Protein AF-A0A4U0GAI1-F1 (afdb_monomer)

Secondary structure (DSSP, 8-state):
--GGG-EEEEEEEE-SSS-EEEEEEETTS-EEEE-SSEEEEESSHHHHHT--GGGS-EEEPPP----

Sequence (67 aa):
MDDMEQIEAIESWDSGGGILLDIVRLRDGTILAISDEAIVLYADEEDLVAGDAVERPMINRPLGGER

Solvent-accessible surface area (backbone atoms only — not comparable to full-atom values): 4129 Å² total; per-residue (Å²): 130,75,80,82,69,48,68,68,47,77,49,77,44,72,77,62,94,84,46,64,27,44,37,38,35,32,72,87,50,31,29,40,40,35,48,94,55,34,40,38,53,31,74,28,72,70,56,52,72,69,65,67,68,86,89,40,62,64,50,73,55,78,76,78,71,89,125

Foldseek 3Di:
DPPVQQFDDWDWDDLPPRWIWIWTQGPQQWIWTDGPFKTFIANHPVRSNVPDRPPTDIDTDDPDDDD

Mean predicted aligned error: 5.89 Å

Structure (mmCIF, N/CA/C/O backbone):
data_AF-A0A4U0GAI1-F1
#
_entry.id   AF-A0A4U0GAI1-F1
#
loop_
_atom_site.group_PDB
_atom_site.id
_atom_site.type_symbol
_atom_site.label_atom_id
_atom_site.label_alt_id
_atom_site.label_comp_id
_atom_site.label_asym_id
_atom_site.label_entity_id
_atom_site.label_seq_id
_atom_site.pdbx_PDB_ins_code
_atom_site.Cartn_x
_atom_site.Cartn_y
_atom_site.Cartn_z
_atom_site.occupancy
_atom_site.B_iso_or_equiv
_atom_site.auth_seq_id
_atom_site.auth_comp_id
_atom_site.auth_asym_id
_atom_site.auth_atom_id
_atom_site.pdbx_PDB_model_num
ATOM 1 N N . MET A 1 1 ? -23.603 4.419 -5.577 1.00 52.16 1 MET A N 1
ATOM 2 C CA . MET A 1 1 ? -22.493 4.369 -4.613 1.00 52.16 1 MET A CA 1
ATOM 3 C C . MET A 1 1 ? -21.372 5.117 -5.280 1.00 52.16 1 MET A C 1
ATOM 5 O O . MET A 1 1 ? -21.090 4.814 -6.430 1.00 52.16 1 MET A O 1
ATOM 9 N N . ASP A 1 2 ? -20.881 6.175 -4.649 1.00 55.97 2 ASP A N 1
ATOM 10 C CA . ASP A 1 2 ? -19.712 6.884 -5.154 1.00 55.97 2 ASP A CA 1
ATOM 11 C C . ASP A 1 2 ? -18.509 6.010 -4.794 1.00 55.97 2 ASP A C 1
ATOM 13 O O . ASP A 1 2 ? -18.028 6.027 -3.663 1.00 55.97 2 ASP A O 1
ATOM 17 N N . ASP A 1 3 ? -18.077 5.160 -5.729 1.00 54.94 3 ASP A N 1
ATOM 18 C CA . ASP A 1 3 ? -16.913 4.276 -5.550 1.00 54.94 3 ASP A CA 1
ATOM 19 C C . ASP A 1 3 ? -15.625 5.079 -5.240 1.00 54.94 3 ASP A C 1
ATOM 21 O O . ASP A 1 3 ? -14.604 4.520 -4.848 1.00 54.94 3 ASP A O 1
ATOM 25 N N . MET A 1 4 ? -15.691 6.410 -5.361 1.00 55.53 4 MET A N 1
ATOM 26 C CA . MET A 1 4 ? -14.629 7.374 -5.097 1.00 55.53 4 MET A CA 1
ATOM 27 C C . MET A 1 4 ? -14.363 7.658 -3.605 1.00 55.53 4 MET A C 1
ATOM 29 O O . MET A 1 4 ? -13.354 8.289 -3.301 1.00 55.53 4 MET A O 1
ATOM 33 N N . GLU A 1 5 ? -15.194 7.191 -2.662 1.00 76.06 5 GLU A N 1
ATOM 34 C CA . GLU A 1 5 ? -14.981 7.419 -1.215 1.00 76.06 5 GLU A CA 1
ATOM 35 C C . GLU A 1 5 ? -14.232 6.286 -0.481 1.00 76.06 5 GLU A C 1
ATOM 37 O O . GLU A 1 5 ? -14.178 6.287 0.747 1.00 76.06 5 GLU A O 1
ATOM 42 N N . GLN A 1 6 ? -13.637 5.316 -1.183 1.00 88.12 6 GLN A N 1
ATOM 43 C CA . GLN A 1 6 ? -12.981 4.158 -0.542 1.00 88.12 6 GLN A CA 1
ATOM 44 C C . GLN A 1 6 ? -11.610 4.463 0.082 1.00 88.12 6 GLN A C 1
ATOM 46 O O . GLN A 1 6 ? -11.152 3.715 0.943 1.00 88.12 6 GLN A O 1
ATOM 51 N N . ILE A 1 7 ? -10.959 5.556 -0.324 1.00 93.25 7 ILE A N 1
ATOM 52 C CA . ILE A 1 7 ? -9.626 5.931 0.161 1.00 93.25 7 ILE A CA 1
ATOM 53 C C . ILE A 1 7 ? -9.757 6.727 1.463 1.00 93.25 7 ILE A C 1
ATOM 55 O O . ILE A 1 7 ? -10.452 7.744 1.518 1.00 93.25 7 ILE A O 1
ATOM 59 N N . GLU A 1 8 ? -9.064 6.274 2.504 1.00 94.06 8 GLU A N 1
ATOM 60 C CA . GLU A 1 8 ? -8.931 6.981 3.777 1.00 94.06 8 GLU A CA 1
ATOM 61 C C . GLU A 1 8 ? -7.708 7.905 3.782 1.00 94.06 8 GLU A C 1
ATOM 63 O O . GLU A 1 8 ? -7.821 9.072 4.158 1.00 94.06 8 GLU A O 1
ATOM 68 N N . ALA A 1 9 ? -6.550 7.402 3.347 1.00 94.06 9 ALA A N 1
ATOM 69 C CA . ALA A 1 9 ? -5.295 8.149 3.367 1.00 94.06 9 ALA A CA 1
ATOM 70 C C . ALA A 1 9 ? -4.329 7.688 2.270 1.00 94.06 9 ALA A C 1
ATOM 72 O O . ALA A 1 9 ? -4.392 6.551 1.804 1.00 94.06 9 ALA A O 1
ATOM 73 N N . ILE A 1 10 ? -3.417 8.584 1.890 1.00 95.56 10 ILE A N 1
ATOM 74 C CA . ILE A 1 10 ? -2.314 8.319 0.963 1.00 95.56 10 ILE A CA 1
ATOM 75 C C . ILE A 1 10 ? -1.037 8.888 1.579 1.00 95.56 10 ILE A C 1
ATOM 77 O O . ILE A 1 10 ? -1.028 10.049 1.993 1.00 95.56 10 ILE A O 1
ATOM 81 N N . GLU A 1 11 ? 0.033 8.100 1.615 1.00 95.62 11 GLU A N 1
ATOM 82 C CA . GLU A 1 11 ? 1.367 8.560 2.006 1.00 95.62 11 GLU A CA 1
ATOM 83 C C . GLU A 1 11 ? 2.467 7.800 1.262 1.00 95.62 11 GLU A C 1
ATOM 85 O O . GLU A 1 11 ? 2.210 6.741 0.702 1.00 95.62 11 GLU A O 1
ATOM 90 N N . SER A 1 12 ? 3.695 8.317 1.286 1.00 95.12 12 SER A N 1
ATOM 91 C CA . SER A 1 12 ? 4.865 7.557 0.840 1.00 95.12 12 SER A CA 1
ATOM 92 C C . SER A 1 12 ? 5.607 6.995 2.051 1.00 95.12 12 SER A C 1
ATOM 94 O O . SER A 1 12 ? 5.823 7.700 3.039 1.00 95.12 12 SER A O 1
ATOM 96 N N . TRP A 1 13 ? 6.024 5.738 1.960 1.00 93.12 13 TRP A N 1
ATOM 97 C CA . TRP A 1 13 ? 6.672 4.990 3.028 1.00 93.12 13 TRP A CA 1
ATOM 98 C C . TRP A 1 13 ? 7.941 4.310 2.509 1.00 93.12 13 TRP A C 1
ATOM 100 O O . TRP A 1 13 ? 7.932 3.669 1.461 1.00 93.12 13 TRP A O 1
ATOM 110 N N . ASP A 1 14 ? 9.046 4.459 3.239 1.00 89.19 14 ASP A N 1
ATOM 111 C CA . ASP A 1 14 ? 10.252 3.658 3.018 1.00 89.19 14 ASP A CA 1
ATOM 112 C C . ASP A 1 14 ? 10.076 2.355 3.798 1.00 89.19 14 ASP A C 1
ATOM 114 O O . ASP A 1 14 ? 10.094 2.366 5.033 1.00 89.19 14 ASP A O 1
ATOM 118 N N . SER A 1 15 ? 9.893 1.241 3.085 1.00 80.50 15 SER A N 1
ATOM 119 C CA . SER A 1 15 ? 9.666 -0.076 3.698 1.00 80.50 15 SER A CA 1
ATOM 120 C C . SER A 1 15 ? 10.889 -0.616 4.447 1.00 80.50 15 SER A C 1
ATOM 122 O O . SER A 1 15 ? 10.859 -1.723 4.983 1.00 80.50 15 SER A O 1
ATOM 124 N N . GLY A 1 16 ? 11.996 0.132 4.450 1.00 75.25 16 GLY A N 1
ATOM 125 C CA . GLY A 1 16 ? 13.309 -0.353 4.824 1.00 75.25 16 GLY A CA 1
ATOM 126 C C . GLY A 1 16 ? 13.976 -1.042 3.636 1.00 75.25 16 GLY A C 1
ATOM 127 O O . GLY A 1 16 ? 13.339 -1.704 2.819 1.00 75.25 16 GLY A O 1
ATOM 128 N N . GLY A 1 17 ? 15.292 -0.865 3.513 1.00 78.06 17 GLY A N 1
ATOM 129 C CA . GLY A 1 17 ? 16.059 -1.417 2.390 1.00 78.06 17 GLY A CA 1
ATOM 130 C C . GLY A 1 17 ? 16.080 -0.538 1.135 1.00 78.06 17 GLY A C 1
ATOM 131 O O . GLY A 1 17 ? 16.635 -0.965 0.126 1.00 78.06 17 GLY A O 1
ATOM 132 N N . GLY A 1 18 ? 15.551 0.691 1.202 1.00 82.00 18 GLY A N 1
ATOM 133 C CA . GLY A 1 18 ? 15.611 1.666 0.108 1.00 82.00 18 GLY A CA 1
ATOM 134 C C . GLY A 1 18 ? 14.530 1.487 -0.959 1.00 82.00 18 GLY A C 1
ATOM 135 O O . GLY A 1 18 ? 14.650 2.065 -2.038 1.00 82.00 18 GLY A O 1
ATOM 136 N N . ILE A 1 19 ? 13.494 0.696 -0.666 1.00 83.94 19 ILE A N 1
ATOM 137 C CA . ILE A 1 19 ? 12.310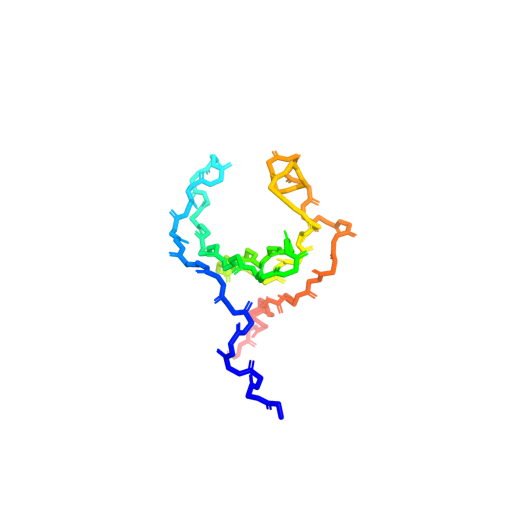 0.556 -1.513 1.00 83.94 19 ILE A CA 1
ATOM 138 C C . ILE A 1 19 ? 11.288 1.590 -1.042 1.00 83.94 19 ILE A C 1
ATOM 140 O O . ILE A 1 19 ? 10.814 1.552 0.094 1.00 83.94 19 ILE A O 1
ATOM 144 N N . LEU A 1 20 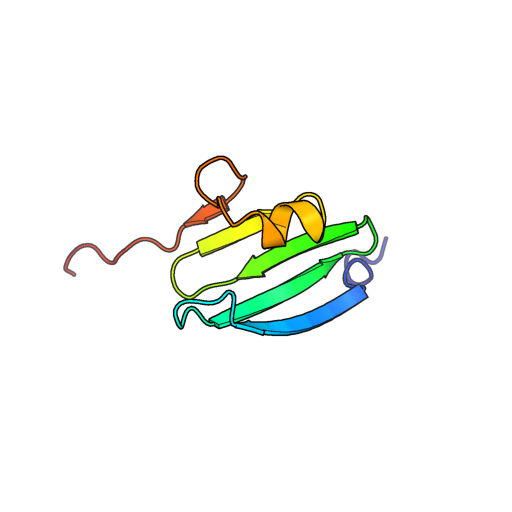? 10.974 2.536 -1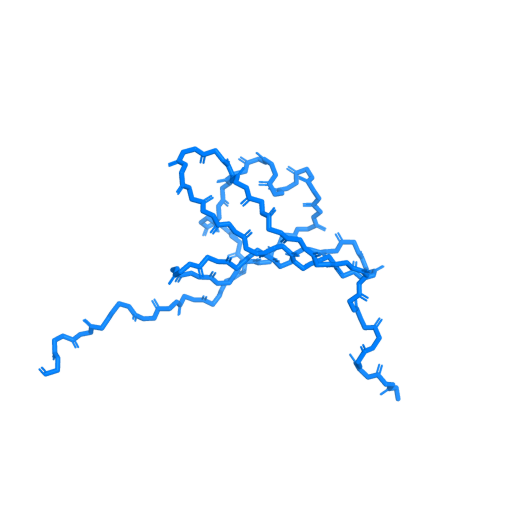.924 1.00 91.12 20 LEU A N 1
ATOM 145 C CA . LEU A 1 20 ? 9.953 3.542 -1.673 1.00 91.12 20 LEU A CA 1
ATOM 146 C C . LEU A 1 20 ? 8.604 3.020 -2.165 1.00 91.12 20 LEU A C 1
ATOM 148 O O . LEU A 1 20 ? 8.480 2.623 -3.324 1.00 91.12 20 LEU A O 1
ATOM 152 N N . LEU A 1 21 ? 7.612 3.049 -1.285 1.00 93.50 21 LEU A N 1
ATOM 153 C CA . LEU A 1 21 ? 6.249 2.623 -1.559 1.00 93.50 21 LEU A CA 1
ATOM 154 C C . LEU A 1 21 ? 5.304 3.814 -1.449 1.00 93.50 21 LEU A C 1
ATOM 156 O O . LEU A 1 21 ? 5.402 4.594 -0.504 1.00 93.50 21 LEU A O 1
ATOM 160 N N . ASP A 1 22 ? 4.349 3.922 -2.365 1.00 96.31 22 ASP A N 1
ATOM 161 C CA . ASP A 1 22 ? 3.145 4.712 -2.126 1.00 96.31 22 ASP A CA 1
ATOM 162 C C . ASP A 1 22 ? 2.100 3.813 -1.460 1.00 96.31 22 ASP A C 1
ATOM 164 O O . ASP A 1 22 ? 1.740 2.752 -1.973 1.00 96.31 22 ASP A O 1
ATOM 168 N N . ILE A 1 23 ? 1.630 4.234 -0.292 1.00 96.44 23 ILE A N 1
ATOM 169 C CA . ILE A 1 23 ? 0.677 3.519 0.548 1.00 96.44 23 ILE A CA 1
ATOM 170 C C . ILE A 1 23 ? -0.684 4.186 0.420 1.00 96.44 23 ILE A C 1
ATOM 172 O O . ILE A 1 23 ? -0.848 5.362 0.747 1.00 96.44 23 ILE A O 1
ATOM 176 N N . VAL A 1 24 ? -1.676 3.418 -0.025 1.00 96.69 24 VAL A N 1
ATOM 177 C CA . VAL A 1 24 ? -3.083 3.826 -0.057 1.00 96.69 24 VAL A CA 1
ATOM 178 C C . VAL A 1 24 ? -3.834 3.020 0.993 1.00 96.69 24 VAL A C 1
ATOM 180 O O . VAL A 1 24 ? -4.010 1.810 0.845 1.00 96.69 24 VAL A O 1
ATOM 183 N N . ARG A 1 25 ? -4.294 3.694 2.049 1.00 96.00 25 ARG A N 1
ATOM 184 C CA . ARG A 1 25 ? -5.143 3.086 3.079 1.00 96.00 25 ARG A CA 1
ATOM 185 C C . ARG A 1 25 ? -6.597 3.193 2.671 1.00 96.00 25 ARG A C 1
ATOM 187 O O . ARG A 1 25 ? -7.074 4.285 2.345 1.00 96.00 25 ARG A O 1
ATOM 194 N N . LEU A 1 26 ? -7.285 2.062 2.682 1.00 95.62 26 LEU A N 1
ATOM 195 C CA . LEU A 1 26 ? -8.698 1.971 2.359 1.00 95.62 26 LEU A CA 1
ATOM 196 C C . LEU A 1 26 ? -9.526 1.956 3.644 1.00 95.62 26 LEU A C 1
ATOM 198 O O . LEU A 1 26 ? -9.075 1.510 4.695 1.00 95.62 26 LEU A O 1
ATOM 202 N N . ARG A 1 27 ? -10.765 2.442 3.562 1.00 94.69 27 ARG A N 1
ATOM 203 C CA . ARG A 1 27 ? -11.664 2.562 4.725 1.00 94.69 27 ARG A CA 1
ATOM 204 C C . ARG A 1 27 ? -12.062 1.231 5.360 1.00 94.69 27 ARG A C 1
ATOM 206 O O . ARG A 1 27 ? -12.594 1.228 6.468 1.00 94.69 27 ARG A O 1
ATOM 213 N N . ASP A 1 28 ? -11.881 0.124 4.649 1.00 94.44 28 ASP A N 1
ATOM 214 C CA . ASP A 1 28 ? -12.118 -1.222 5.173 1.00 94.44 28 ASP A CA 1
ATOM 215 C C . ASP A 1 28 ? -10.929 -1.769 5.984 1.00 94.44 28 ASP A C 1
ATOM 217 O O . ASP A 1 28 ? -11.027 -2.866 6.532 1.00 94.44 28 ASP A O 1
ATOM 221 N N . GLY A 1 29 ? -9.845 -0.994 6.103 1.00 95.38 29 GLY A N 1
ATOM 222 C CA . GLY A 1 29 ? -8.625 -1.350 6.823 1.00 95.38 29 GLY A CA 1
ATOM 223 C C . GLY A 1 29 ? -7.555 -1.998 5.946 1.00 95.38 29 GLY A C 1
ATOM 224 O O . GLY A 1 29 ? -6.415 -2.111 6.393 1.00 95.38 29 GLY A O 1
ATOM 225 N N . THR A 1 30 ? -7.885 -2.368 4.704 1.00 96.69 30 THR A N 1
ATOM 226 C CA . THR A 1 30 ? -6.905 -2.929 3.771 1.00 96.69 30 THR A CA 1
ATOM 227 C C . THR A 1 30 ? -5.981 -1.853 3.211 1.00 96.69 30 THR A C 1
ATOM 229 O O . THR A 1 30 ? -6.287 -0.654 3.205 1.00 96.69 30 THR A O 1
ATOM 232 N N . ILE A 1 31 ? -4.812 -2.285 2.742 1.00 96.94 31 ILE A N 1
ATOM 233 C CA . ILE A 1 31 ? -3.759 -1.385 2.278 1.00 96.94 31 ILE A CA 1
ATOM 234 C C . ILE A 1 31 ? -3.278 -1.817 0.898 1.00 96.94 31 ILE A C 1
ATOM 236 O O . ILE A 1 31 ? -2.918 -2.972 0.687 1.00 96.94 31 ILE A O 1
ATOM 240 N N . LEU A 1 32 ? -3.218 -0.874 -0.040 1.00 96.62 32 LEU A N 1
ATOM 241 C CA . LEU A 1 32 ? -2.495 -1.057 -1.295 1.00 96.62 32 LEU A CA 1
ATOM 242 C C . LEU A 1 32 ? -1.111 -0.427 -1.158 1.00 96.62 32 LEU A C 1
ATOM 244 O O . LEU A 1 32 ? -1.007 0.786 -0.974 1.00 96.62 32 LEU A O 1
ATOM 248 N N . ALA A 1 33 ? -0.065 -1.240 -1.280 1.00 95.50 33 ALA A N 1
ATOM 249 C CA . ALA A 1 33 ? 1.297 -0.747 -1.428 1.00 95.50 33 ALA A CA 1
ATOM 250 C C . ALA A 1 33 ? 1.690 -0.772 -2.904 1.00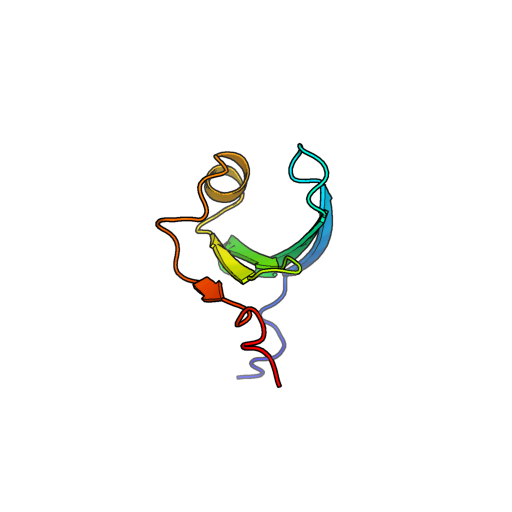 95.50 33 ALA A C 1
ATOM 252 O O . ALA A 1 33 ? 1.534 -1.787 -3.587 1.00 95.50 33 ALA A O 1
ATOM 253 N N . ILE A 1 34 ? 2.187 0.354 -3.395 1.00 95.12 34 ILE A N 1
ATOM 254 C CA . ILE A 1 34 ? 2.552 0.556 -4.792 1.00 95.12 34 ILE A CA 1
ATOM 255 C C . ILE A 1 34 ? 4.055 0.808 -4.845 1.00 95.12 34 ILE A C 1
ATOM 257 O O . ILE A 1 34 ? 4.535 1.803 -4.306 1.00 95.12 34 ILE A O 1
ATOM 261 N N . SER A 1 35 ? 4.787 -0.082 -5.508 1.00 92.25 35 SER A N 1
ATOM 262 C CA . SER A 1 35 ? 6.198 0.099 -5.848 1.00 92.25 35 SER A CA 1
ATOM 263 C C . SER A 1 35 ? 6.370 0.333 -7.352 1.00 92.25 35 SER A C 1
ATOM 265 O O . SER A 1 35 ? 5.411 0.374 -8.129 1.00 92.25 35 SER A O 1
ATOM 267 N N . ASP A 1 36 ? 7.615 0.471 -7.794 1.00 90.25 36 ASP A N 1
ATOM 268 C CA . ASP A 1 36 ? 7.965 0.479 -9.212 1.00 90.25 36 ASP A CA 1
ATOM 269 C C . ASP A 1 36 ? 7.805 -0.893 -9.892 1.00 90.25 36 ASP A C 1
ATOM 271 O O . ASP A 1 36 ? 7.731 -0.943 -11.127 1.00 90.25 36 ASP A O 1
ATOM 275 N N . GLU A 1 37 ? 7.724 -1.969 -9.105 1.00 89.50 37 GLU A N 1
ATOM 276 C CA . GLU A 1 37 ? 7.622 -3.364 -9.539 1.00 89.50 37 GLU A CA 1
ATOM 277 C C . GLU A 1 37 ? 6.196 -3.918 -9.482 1.00 89.50 37 GLU A C 1
ATOM 279 O O . GLU A 1 37 ? 5.822 -4.704 -10.352 1.00 89.50 37 GLU A O 1
ATOM 284 N N . ALA A 1 38 ? 5.389 -3.546 -8.486 1.00 92.31 38 ALA A N 1
ATOM 285 C CA . ALA A 1 38 ? 4.073 -4.146 -8.284 1.00 92.31 38 ALA A CA 1
ATOM 286 C C . ALA A 1 38 ? 3.115 -3.266 -7.470 1.00 92.31 38 ALA A C 1
ATOM 288 O O . ALA A 1 38 ? 3.511 -2.342 -6.766 1.00 92.31 38 ALA A O 1
ATOM 289 N N . ILE A 1 39 ? 1.830 -3.609 -7.549 1.00 95.50 39 ILE A N 1
ATOM 290 C CA . ILE A 1 39 ? 0.792 -3.170 -6.614 1.00 95.50 39 ILE A CA 1
ATOM 291 C C . ILE A 1 39 ? 0.391 -4.390 -5.791 1.00 95.50 39 ILE A C 1
ATOM 293 O O . ILE A 1 39 ? -0.040 -5.386 -6.373 1.00 95.50 39 ILE A O 1
ATOM 297 N N . VAL A 1 40 ? 0.516 -4.322 -4.470 1.00 95.94 40 VAL A N 1
ATOM 298 C CA . VAL A 1 40 ? 0.270 -5.443 -3.551 1.00 95.94 40 VAL A CA 1
ATOM 299 C C . VAL A 1 40 ? -0.830 -5.062 -2.562 1.00 95.94 40 VAL A C 1
ATOM 301 O O . VAL A 1 40 ? -0.814 -3.959 -2.018 1.00 95.94 40 VAL A O 1
ATOM 304 N N . LEU A 1 41 ? -1.786 -5.967 -2.338 1.00 96.88 41 LEU A N 1
ATOM 305 C CA . LEU A 1 41 ? -2.863 -5.795 -1.361 1.00 96.88 41 LEU A CA 1
ATOM 306 C C . LEU A 1 41 ? -2.504 -6.486 -0.039 1.00 96.88 41 LEU A C 1
ATOM 308 O O . LEU A 1 41 ? -2.289 -7.698 -0.011 1.00 96.88 41 LEU A O 1
ATOM 312 N N . TYR A 1 42 ? -2.505 -5.717 1.043 1.00 96.06 42 TYR A N 1
ATOM 313 C CA . TYR A 1 42 ? -2.283 -6.161 2.415 1.00 96.06 42 TYR A CA 1
ATOM 314 C C . TYR A 1 42 ? -3.581 -6.100 3.217 1.00 96.06 42 TYR A C 1
ATOM 316 O O . TYR A 1 42 ? -4.438 -5.245 2.969 1.00 96.06 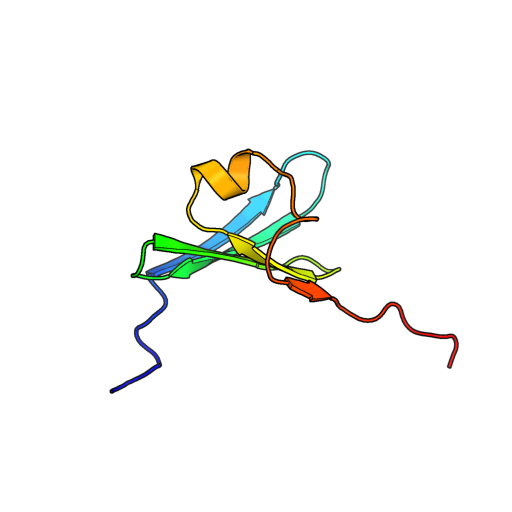42 TYR A O 1
ATOM 324 N N . ALA A 1 43 ? -3.717 -7.007 4.184 1.00 95.88 43 ALA A N 1
ATOM 325 C CA . ALA A 1 43 ? -4.898 -7.068 5.041 1.00 95.88 43 ALA A CA 1
ATOM 326 C C . ALA A 1 43 ? -5.002 -5.855 5.981 1.00 95.88 43 ALA A C 1
ATOM 328 O O . ALA A 1 43 ? -6.102 -5.351 6.194 1.00 95.88 43 ALA A O 1
ATOM 329 N N . ASP A 1 44 ? -3.864 -5.405 6.512 1.00 95.50 44 ASP A N 1
ATOM 330 C CA . ASP A 1 44 ? -3.727 -4.291 7.450 1.00 95.50 44 ASP A CA 1
ATOM 331 C C . ASP A 1 44 ? -2.247 -3.847 7.565 1.00 95.50 44 ASP A C 1
ATOM 333 O O . ASP A 1 44 ? -1.373 -4.292 6.816 1.00 95.50 44 ASP A O 1
ATOM 337 N N . GLU A 1 45 ? -1.959 -2.935 8.497 1.00 93.06 45 GLU A N 1
ATOM 338 C CA . GLU A 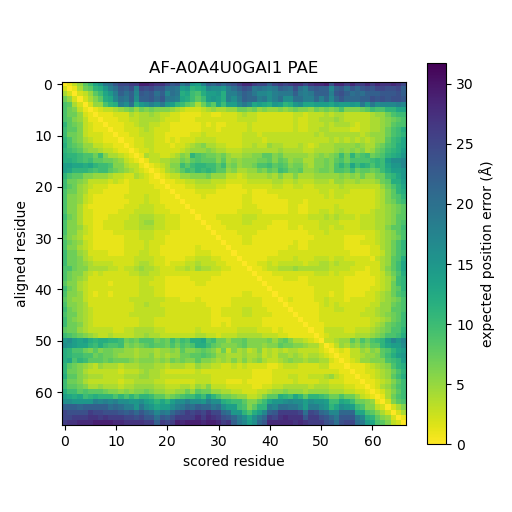1 45 ? -0.614 -2.396 8.745 1.00 93.06 45 GLU A CA 1
ATOM 339 C C . GLU A 1 45 ? 0.356 -3.443 9.333 1.00 93.06 45 GLU A C 1
ATOM 341 O O . GLU A 1 45 ? 1.551 -3.402 9.043 1.00 93.06 45 GLU A O 1
ATOM 346 N N . GLU A 1 46 ? -0.126 -4.397 10.139 1.00 93.94 46 GLU A N 1
ATOM 347 C CA . GLU A 1 46 ? 0.720 -5.465 10.695 1.00 93.94 46 GLU A CA 1
ATOM 348 C C . GLU A 1 46 ? 1.191 -6.397 9.572 1.00 93.94 46 GLU A C 1
ATOM 350 O O . GLU A 1 46 ? 2.374 -6.738 9.482 1.00 93.94 46 GLU A O 1
ATOM 355 N N . ASP A 1 47 ? 0.274 -6.723 8.661 1.00 93.94 47 ASP A N 1
ATOM 356 C CA . ASP A 1 47 ? 0.535 -7.489 7.450 1.00 93.94 47 ASP A CA 1
ATOM 357 C C . ASP A 1 47 ? 1.568 -6.783 6.546 1.00 93.94 47 ASP A C 1
ATOM 359 O O . ASP A 1 47 ? 2.505 -7.422 6.052 1.00 93.94 47 ASP A O 1
ATOM 363 N N . LEU A 1 48 ? 1.451 -5.459 6.374 1.00 92.31 48 LEU A N 1
ATOM 364 C CA . LEU A 1 48 ? 2.411 -4.632 5.628 1.00 92.31 48 LEU A CA 1
ATOM 365 C C . LEU A 1 48 ? 3.820 -4.690 6.235 1.00 92.31 48 LEU A C 1
ATOM 367 O O . LEU A 1 48 ? 4.792 -4.959 5.526 1.00 92.31 48 LEU A O 1
ATOM 371 N N . VAL A 1 49 ? 3.933 -4.487 7.549 1.00 90.25 49 VAL A N 1
ATOM 372 C CA . VAL A 1 49 ? 5.221 -4.455 8.265 1.00 90.25 49 VAL A CA 1
ATOM 373 C C . VAL A 1 49 ? 5.890 -5.833 8.324 1.00 90.25 49 VAL A C 1
ATOM 375 O O . VAL A 1 49 ? 7.119 -5.912 8.364 1.00 90.25 49 VAL A O 1
ATOM 378 N N . ALA A 1 50 ? 5.122 -6.927 8.270 1.00 89.38 50 ALA A N 1
ATOM 379 C CA . ALA A 1 50 ? 5.673 -8.282 8.189 1.00 89.38 50 ALA A CA 1
ATOM 380 C C . ALA A 1 50 ? 6.499 -8.530 6.905 1.00 89.38 50 ALA A C 1
ATOM 382 O O . ALA A 1 50 ? 7.345 -9.424 6.888 1.00 89.38 50 ALA A O 1
ATOM 383 N N . GLY A 1 51 ? 6.300 -7.728 5.849 1.00 78.62 51 GLY A N 1
ATOM 384 C CA . GLY A 1 51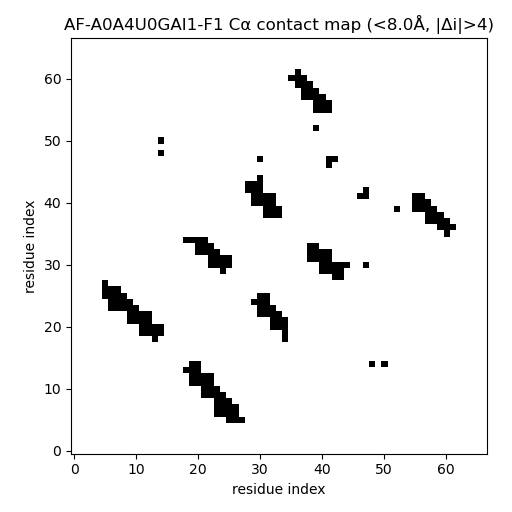 ? 7.270 -7.557 4.761 1.00 78.62 51 GLY A CA 1
ATOM 385 C C . GLY A 1 51 ? 7.295 -8.614 3.646 1.00 78.62 51 GLY A C 1
ATOM 386 O O . GLY A 1 51 ? 8.144 -8.518 2.766 1.00 78.62 51 GLY A O 1
ATOM 387 N N . ASP A 1 52 ? 6.392 -9.602 3.630 1.00 82.75 52 ASP A N 1
ATOM 388 C CA . ASP A 1 52 ? 6.423 -10.691 2.625 1.00 82.75 52 ASP A CA 1
ATOM 389 C C . ASP A 1 52 ? 5.410 -10.559 1.467 1.00 82.75 52 ASP A C 1
ATOM 391 O O . ASP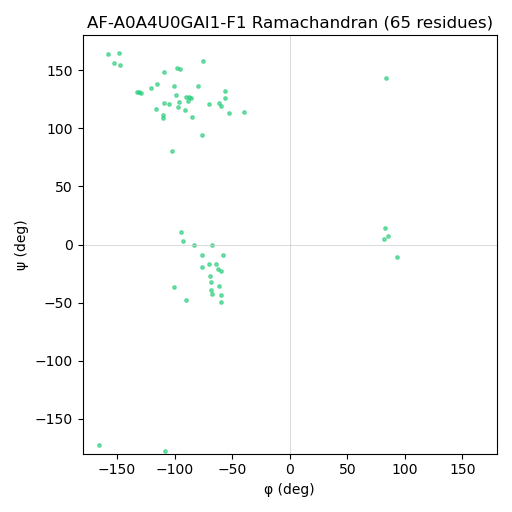 A 1 52 ? 4.347 -11.183 1.457 1.00 82.75 52 ASP A O 1
ATOM 395 N N . ALA A 1 53 ? 5.702 -9.746 0.455 1.00 85.12 53 ALA A N 1
ATOM 396 C CA . ALA A 1 53 ? 4.766 -9.540 -0.654 1.00 85.12 53 ALA A CA 1
ATOM 397 C C . ALA A 1 53 ? 4.406 -10.823 -1.441 1.00 85.12 53 ALA A C 1
ATOM 399 O O . ALA A 1 53 ? 3.354 -10.848 -2.073 1.00 85.12 53 ALA A O 1
ATOM 400 N N . VAL A 1 54 ? 5.232 -11.879 -1.416 1.00 83.12 54 VAL A N 1
ATOM 401 C CA . VAL A 1 54 ? 5.184 -13.008 -2.372 1.00 83.12 54 VAL A CA 1
ATOM 402 C C . VAL A 1 54 ? 3.864 -13.779 -2.336 1.00 83.12 54 VAL A C 1
ATOM 404 O O . VAL A 1 54 ? 3.384 -14.223 -3.380 1.00 83.12 54 VAL A O 1
ATOM 407 N N . GLU A 1 55 ? 3.258 -13.926 -1.159 1.00 87.31 55 GLU A N 1
ATOM 408 C CA . GLU A 1 55 ? 2.017 -14.693 -0.987 1.00 87.31 55 GLU A CA 1
ATOM 409 C C . GLU A 1 55 ? 0.744 -13.836 -1.089 1.00 87.31 55 GLU A C 1
ATOM 411 O O . GLU A 1 55 ? -0.368 -14.344 -0.925 1.00 87.31 55 GLU A O 1
ATOM 416 N N . ARG A 1 56 ? 0.879 -12.536 -1.380 1.00 92.62 56 ARG A N 1
ATOM 417 C CA . ARG A 1 56 ? -0.244 -11.594 -1.390 1.00 92.62 56 ARG A CA 1
ATOM 418 C C . ARG A 1 56 ? -0.838 -11.394 -2.784 1.00 92.62 56 ARG A C 1
ATOM 420 O O . ARG A 1 56 ? -0.127 -11.491 -3.789 1.00 92.62 56 ARG A O 1
ATOM 427 N N . PRO A 1 57 ? -2.145 -11.078 -2.883 1.00 96.00 57 PRO A N 1
ATOM 428 C CA . PRO A 1 57 ? -2.736 -10.646 -4.141 1.00 96.00 57 PRO A CA 1
ATOM 429 C C . PRO A 1 57 ? -1.985 -9.430 -4.690 1.00 96.00 57 PRO A C 1
ATOM 431 O O . PRO A 1 57 ? -1.826 -8.425 -3.996 1.00 96.00 57 PRO A O 1
ATOM 434 N N . MET A 1 58 ? -1.530 -9.516 -5.940 1.00 95.50 58 MET A N 1
ATOM 435 C CA . MET A 1 58 ? -0.719 -8.462 -6.542 1.00 95.50 58 MET A CA 1
ATOM 436 C C . MET A 1 58 ? -0.937 -8.309 -8.045 1.00 95.50 58 MET A C 1
ATOM 438 O O . MET A 1 58 ? -1.281 -9.258 -8.755 1.00 95.50 58 MET A O 1
ATOM 442 N N . ILE A 1 59 ? -0.667 -7.101 -8.531 1.00 95.12 59 ILE A N 1
ATOM 443 C CA . ILE A 1 59 ? -0.529 -6.773 -9.946 1.00 95.12 59 ILE A CA 1
ATOM 444 C C . ILE A 1 59 ? 0.944 -6.463 -10.190 1.00 95.12 59 ILE A C 1
ATOM 446 O O . ILE A 1 59 ? 1.442 -5.426 -9.761 1.00 95.12 59 ILE A O 1
ATOM 450 N N . ASN A 1 60 ? 1.635 -7.354 -10.897 1.00 92.00 60 ASN A N 1
ATOM 451 C CA . ASN A 1 60 ? 3.030 -7.141 -11.268 1.00 92.00 60 ASN A CA 1
ATOM 452 C C . ASN A 1 60 ? 3.135 -6.204 -12.469 1.00 92.00 60 ASN A C 1
ATOM 454 O O . ASN A 1 60 ? 2.438 -6.374 -13.476 1.00 92.00 60 ASN A O 1
ATOM 458 N N . ARG A 1 61 ? 4.073 -5.263 -12.404 1.00 87.31 61 ARG A N 1
ATOM 459 C CA . ARG A 1 61 ? 4.546 -4.554 -13.582 1.00 87.31 61 ARG A CA 1
ATOM 460 C C . ARG A 1 61 ? 5.349 -5.546 -14.423 1.00 87.31 61 ARG A C 1
ATOM 462 O O . ARG A 1 61 ? 6.348 -6.084 -13.949 1.00 87.31 61 ARG A O 1
ATOM 469 N N . PRO A 1 62 ? 4.959 -5.806 -15.679 1.00 81.69 62 PRO A N 1
ATOM 470 C CA . PRO A 1 62 ? 5.762 -6.651 -16.543 1.00 81.69 62 PRO A CA 1
ATOM 471 C C . PRO A 1 62 ? 7.133 -5.999 -16.742 1.00 81.69 62 PRO A C 1
ATOM 473 O O . PRO A 1 62 ? 7.228 -4.871 -17.236 1.00 81.69 62 PRO A O 1
ATOM 476 N N . LEU A 1 63 ? 8.195 -6.717 -16.371 1.00 71.31 63 LEU A N 1
ATOM 477 C CA . LEU A 1 63 ? 9.548 -6.374 -16.789 1.00 71.31 63 LEU A CA 1
ATOM 478 C C . LEU A 1 63 ? 9.546 -6.427 -18.315 1.00 71.31 63 LEU A C 1
ATOM 480 O O . LEU A 1 63 ? 9.176 -7.446 -18.900 1.00 71.31 63 LEU A O 1
ATOM 484 N N . GLY A 1 64 ? 9.846 -5.299 -18.957 1.00 63.19 64 GLY A N 1
ATOM 485 C CA . GLY A 1 64 ? 9.804 -5.196 -20.408 1.00 63.19 64 GLY A CA 1
ATOM 486 C C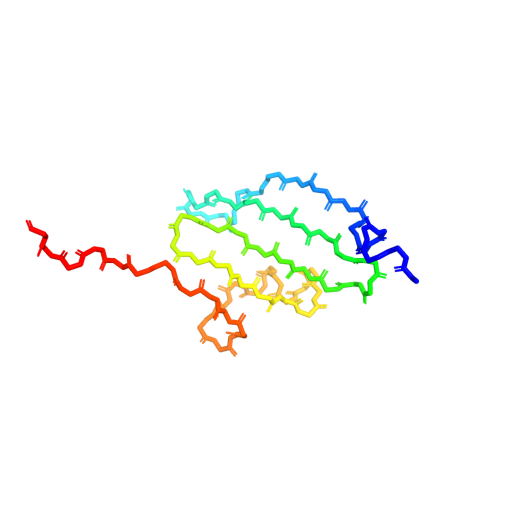 . GLY A 1 64 ? 10.632 -6.312 -21.033 1.00 63.19 64 GLY A C 1
ATOM 487 O O . GLY A 1 64 ? 11.851 -6.324 -20.891 1.00 63.19 64 GLY A O 1
ATOM 488 N N . GLY A 1 65 ? 9.970 -7.242 -21.725 1.00 58.88 65 GLY A N 1
ATOM 489 C CA . GLY A 1 65 ? 10.645 -8.045 -22.733 1.00 58.88 65 GLY A CA 1
ATOM 490 C C . GLY A 1 65 ? 11.262 -7.075 -23.731 1.00 58.88 65 GLY A C 1
ATOM 491 O O . GLY A 1 65 ? 10.602 -6.105 -24.114 1.00 58.88 65 GLY A O 1
ATOM 492 N N . GLU A 1 66 ? 12.532 -7.297 -24.063 1.00 58.66 66 GLU A N 1
ATOM 493 C CA . GLU A 1 66 ? 13.285 -6.518 -25.044 1.00 58.66 66 GLU A CA 1
ATOM 494 C C . GLU A 1 66 ? 12.374 -6.193 -26.241 1.00 58.66 66 GLU A C 1
ATOM 496 O O . GLU A 1 66 ? 11.871 -7.096 -26.913 1.00 58.66 66 GLU A O 1
ATOM 501 N N . ARG A 1 67 ? 12.066 -4.903 -26.421 1.00 55.62 67 ARG A N 1
ATOM 502 C CA . ARG A 1 67 ? 11.346 -4.398 -27.592 1.00 55.62 67 ARG A CA 1
ATOM 503 C C . ARG A 1 67 ? 12.311 -4.209 -28.746 1.00 55.62 67 ARG A C 1
ATOM 505 O O . ARG A 1 67 ? 13.398 -3.646 -28.487 1.00 55.62 67 ARG A O 1
#

Radius of gyration: 13.09 Å; Cα contacts (8 Å, |Δi|>4): 102; chains: 1; bounding box: 39×23×38 Å

pLDDT: mean 86.89, std 12.6, range [52.16, 96.94]

Nearest PDB structures (foldseek):
  3kl7-assembly1_A  TM=6.819E-01  e=1.263E+00  Parabacteroides distasonis ATCC 8503
  3r90-assembly1_D  TM=6.415E-01  e=2.367E+00  Homo sapiens
  6w3i-assembly1_B  TM=6.278E-01  e=3.334E+00  Homo sapiens
  7kzt-assembly1_B  TM=7.119E-01  e=4.697E+00  Homo sapiens
  6vbv-assembly1_1  TM=5.360E-01  e=5.574E+00  Bos taurus